Protein 2I4A (pdb70)

Sequence (107 aa):
SEHTLAVSDSSFDQDVLKASGLVLVDFWAEWCGPCKMIGPALGEIGKEFAGKVTVAKVNIDDNPETPNAYQVRSIPTLMLVRDGKVIDKKVGALPKSQLKAWVESAQ

CATH classification: 3.40.30.10

Foldseek 3Di:
DLLEEEAALVCCCVPPLVDAAKEKEWEDEPPDPLSVVCVVLSSVLSVVVPNNYHYYYYDCVRHVPVCVVVVPPDPRKIFIGHNNDTPDIDHTHDDSVVVNVVVVVVD

Solvent-accessible surface area: 5717 Å² total; per-residue (Å²): 114,85,66,53,73,100,5,41,32,105,34,11,68,126,38,2,50,136,26,105,40,12,1,0,0,3,0,57,0,111,163,6,34,65,6,101,144,7,16,85,12,0,6,66,0,0,139,79,30,76,37,134,2,28,0,0,66,0,20,35,82,112,14,86,122,9,12,118,70,42,114,30,205,60,23,4,4,0,0,1,1,80,112,28,138,58,78,62,81,66,105,24,50,52,73,59,82,94,1,47,55,18,3,89,83,18,199

Structure (mmCIF, N/CA/C/O backbone):
data_2I4A
#
_entry.id   2I4A
#
_cell.length_a   33.940
_cell.length_b   42.240
_cell.length_c   63.670
_cell.angle_alpha   90.00
_cell.angle_beta   90.00
_cell.angle_gamma   90.00
#
_symmetry.space_group_name_H-M   'P 21 21 21'
#
loop_
_entity.id
_entity.type
_entity.pdbx_description
1 polymer thioredoxin
2 non-polymer BETA-MERCAPTOETHANOL
3 water water
#
loop_
_atom_site.group_PDB
_atom_site.id
_atom_site.type_symbol
_atom_site.label_atom_id
_atom_site.label_alt_id
_atom_site.label_comp_id
_atom_site.label_asym_id
_atom_site.label_entity_id
_atom_site.label_seq_id
_atom_site.pdbx_PDB_ins_code
_atom_site.Cartn_x
_atom_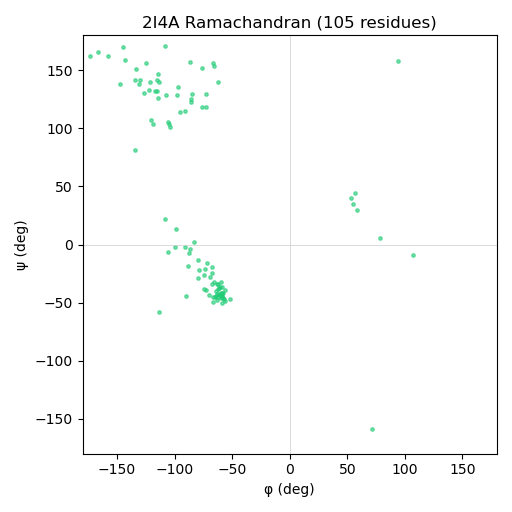site.Cartn_y
_atom_site.Cartn_z
_atom_site.occupancy
_atom_site.B_iso_or_equiv
_atom_site.auth_seq_id
_atom_site.auth_comp_id
_atom_site.auth_asym_id
_atom_site.auth_atom_id
_atom_site.pdbx_PDB_model_num
ATOM 1 N N . SER A 1 1 ? -6.619 13.871 9.891 1.00 15.03 1 SER A N 1
ATOM 2 C CA . SER A 1 1 ? -7.409 13.158 10.908 1.00 10.85 1 SER A CA 1
ATOM 3 C C . SER A 1 1 ? -7.515 11.694 10.552 1.00 9.74 1 SER A C 1
ATOM 4 O O . SER A 1 1 ? -7.074 11.288 9.466 1.00 12.16 1 SER A O 1
ATOM 7 N N . GLU A 1 2 ? -8.193 10.935 11.392 1.00 8.70 2 GLU A N 1
ATOM 8 C CA . GLU A 1 2 ? -8.359 9.504 11.204 1.00 8.77 2 GLU A CA 1
ATOM 9 C C . GLU A 1 2 ? -9.620 9.149 10.408 1.00 7.71 2 GLU A C 1
ATOM 10 O O . GLU A 1 2 ? -9.854 7.972 10.136 1.00 8.54 2 GLU A O 1
ATOM 16 N N . HIS A 1 3 ? -10.439 10.137 10.021 1.00 7.25 3 HIS A N 1
ATOM 17 C CA . HIS A 1 3 ? -11.573 9.865 9.150 1.00 7.49 3 HIS A CA 1
ATOM 18 C C . HIS A 1 3 ? -12.466 8.767 9.689 1.00 7.38 3 HIS A C 1
ATOM 19 O O . HIS A 1 3 ? -13.018 7.936 8.936 1.00 8.64 3 HIS A O 1
ATOM 26 N N . THR A 1 4 ? -12.663 8.792 11.019 1.00 7.66 4 THR A N 1
ATOM 27 C CA . THR A 1 4 ? -13.450 7.797 11.710 1.00 7.85 4 THR A CA 1
ATOM 28 C C . THR A 1 4 ? -14.702 8.427 12.302 1.00 6.98 4 THR A C 1
ATOM 29 O O . THR A 1 4 ? -14.649 9.390 13.068 1.00 7.14 4 THR A O 1
ATOM 35 N N . LEU A 1 5 ? -15.835 7.833 11.947 1.00 7.73 5 LEU A N 1
ATOM 36 C CA . LEU A 1 5 ? -17.158 8.276 12.270 1.00 7.99 5 LEU A CA 1
ATOM 37 C C . LEU A 1 5 ? -17.866 7.279 13.171 1.00 6.50 5 LEU A C 1
ATOM 38 O O . LEU A 1 5 ? -17.785 6.110 12.893 1.00 8.88 5 LEU A O 1
ATOM 43 N N . ALA A 1 6 ? -18.641 7.772 14.130 1.00 6.36 6 ALA A N 1
ATOM 44 C CA . ALA A 1 6 ? -19.581 6.951 14.880 1.00 6.45 6 ALA A CA 1
ATOM 45 C C . ALA A 1 6 ? -20.894 7.006 14.156 1.00 6.46 6 ALA A C 1
ATOM 46 O O . ALA A 1 6 ? -21.509 8.088 14.033 1.00 8.18 6 ALA A O 1
ATOM 48 N N . VAL A 1 7 ? -21.337 5.864 13.631 1.00 6.00 7 VAL A N 1
ATOM 49 C CA . VAL A 1 7 ? -22.530 5.764 12.796 1.00 6.23 7 VAL A CA 1
ATOM 50 C C . VAL A 1 7 ? -23.587 4.959 13.530 1.00 6.53 7 VAL A C 1
ATOM 51 O O . VAL A 1 7 ? -23.293 3.952 14.158 1.00 7.63 7 VAL A O 1
ATOM 55 N N . SER A 1 8 ? -24.857 5.386 13.422 1.00 6.72 8 SER A N 1
ATOM 56 C CA . SER A 1 8 ? -25.959 4.714 14.058 1.00 6.91 8 SER A CA 1
ATOM 57 C C . SER A 1 8 ? -26.809 4.001 13.027 1.00 6.68 8 SER A C 1
ATOM 58 O O . SER A 1 8 ? -26.713 4.217 11.814 1.00 7.16 8 SER A O 1
ATOM 61 N N . ASP A 1 9 ? -27.762 3.186 13.507 1.00 6.92 9 ASP A N 1
ATOM 62 C CA . ASP A 1 9 ? -28.748 2.576 12.597 1.00 7.15 9 ASP A CA 1
ATOM 63 C C . ASP A 1 9 ? -29.467 3.672 11.817 1.00 7.96 9 ASP A C 1
ATOM 64 O O . ASP A 1 9 ? -29.742 3.466 10.609 1.00 9.75 9 ASP A O 1
ATOM 69 N N . SER A 1 10 ? -29.799 4.787 12.418 1.00 8.26 10 SER A N 1
ATOM 70 C CA . SER A 1 10 ? -30.544 5.831 11.692 1.00 9.47 10 SER A CA 1
ATOM 71 C C . SER A 1 10 ? -29.689 6.598 10.712 1.00 8.87 10 SER A C 1
ATOM 72 O O . SER A 1 10 ? -30.242 7.078 9.700 1.00 12.18 10 SER A O 1
ATOM 75 N N . SER A 1 11 ? -28.396 6.707 10.910 1.00 7.97 11 SER A N 1
ATOM 76 C CA . SER A 1 11 ? -27.523 7.446 9.994 1.00 8.00 11 SER A CA 1
ATOM 77 C C . SER A 1 11 ? -26.760 6.602 9.008 1.00 7.66 11 SER A C 1
ATOM 78 O O . SER A 1 11 ? -26.092 7.148 8.168 1.00 8.19 11 SER A O 1
ATOM 81 N N . PHE A 1 12 ? -26.912 5.270 9.099 1.00 7.29 12 PHE A N 1
ATOM 82 C CA . PHE A 1 12 ? -26.126 4.393 8.255 1.00 7.60 12 PHE A CA 1
ATOM 83 C C . PHE A 1 12 ? -26.319 4.654 6.740 1.00 7.16 12 PHE A C 1
ATOM 84 O O . PHE A 1 12 ? -25.410 4.607 5.949 1.00 7.41 12 PHE A O 1
ATOM 92 N N . ASP A 1 13 ? -27.602 4.871 6.403 1.00 8.08 13 ASP A N 1
ATOM 93 C CA . ASP A 1 13 ? -27.899 5.107 4.970 1.00 8.84 13 ASP A CA 1
ATOM 94 C C . ASP A 1 13 ? -27.142 6.304 4.443 1.00 9.36 13 ASP A C 1
ATOM 95 O O . ASP A 1 13 ? -26.459 6.245 3.427 1.00 10.05 13 ASP A O 1
ATOM 100 N N . GLN A 1 14 ? -27.225 7.440 5.166 1.00 8.80 14 GLN A N 1
ATOM 101 C CA . GLN A 1 14 ? -26.519 8.627 4.740 1.00 9.43 14 GLN A CA 1
ATOM 102 C C . GLN A 1 14 ? -25.018 8.512 4.808 1.00 9.25 14 GLN A C 1
ATOM 103 O O . GLN A 1 14 ? -24.268 8.941 3.918 1.00 11.02 14 GLN A O 1
ATOM 109 N N . ASP A 1 15 ? -24.525 7.956 5.958 1.00 8.46 15 ASP A N 1
ATOM 110 C CA . ASP A 1 15 ? -23.114 8.004 6.265 1.00 7.83 15 ASP A CA 1
ATOM 111 C C . ASP A 1 15 ? -22.282 6.960 5.540 1.00 8.15 15 ASP A C 1
ATOM 112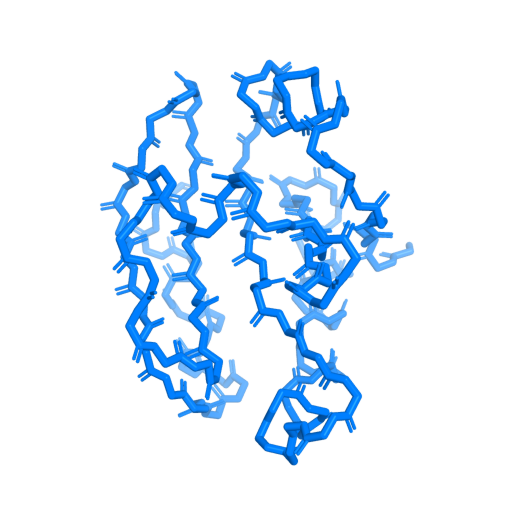 O O . ASP A 1 15 ? -21.072 7.125 5.330 1.00 8.77 15 ASP A O 1
ATOM 117 N N . VAL A 1 16 ? -22.945 5.808 5.233 1.00 7.53 16 VAL A N 1
ATOM 118 C CA . VAL A 1 16 ? -22.253 4.666 4.624 1.00 7.03 16 VAL A CA 1
ATOM 119 C C . VAL A 1 16 ? -22.785 4.444 3.201 1.00 7.21 16 VAL A C 1
ATOM 120 O O . VAL A 1 16 ? -22.027 4.438 2.240 1.00 8.44 16 VAL A O 1
ATOM 124 N N . LEU A 1 17 ? -24.089 4.219 3.081 1.00 7.42 17 LEU A N 1
ATOM 125 C CA . LEU A 1 17 ? -24.611 3.842 1.743 1.00 8.12 17 LEU A CA 1
ATOM 126 C C . LEU A 1 17 ? -24.552 4.977 0.758 1.00 8.25 17 LEU A C 1
ATOM 127 O O . LEU A 1 17 ? -24.444 4.698 -0.439 1.00 9.71 17 LEU A O 1
ATOM 132 N N . LYS A 1 18 ? -24.619 6.217 1.234 1.00 8.42 18 LYS A N 1
ATOM 133 C CA . LYS A 1 18 ? -24.556 7.427 0.382 1.00 8.54 18 LYS A CA 1
ATOM 134 C C . LYS A 1 18 ? -23.231 8.146 0.580 1.00 9.05 18 LYS A C 1
ATOM 135 O O . LYS A 1 18 ? -23.147 9.358 0.288 1.00 9.70 18 LYS A O 1
ATOM 141 N N . ALA A 1 19 ? -22.199 7.456 1.057 1.00 9.43 19 ALA A N 1
ATOM 142 C CA . ALA A 1 19 ? -20.917 8.020 1.173 1.00 9.63 19 ALA A CA 1
ATOM 143 C C . ALA A 1 19 ? -20.243 8.089 -0.247 1.00 10.80 19 ALA A C 1
ATOM 144 O O . ALA A 1 19 ? -20.465 7.225 -1.034 1.00 11.56 19 ALA A O 1
ATOM 146 N N . SER A 1 20 ? -19.366 9.061 -0.392 1.00 12.70 20 SER A N 1
ATOM 147 C CA . SER A 1 20 ? -18.410 9.047 -1.509 1.00 14.16 20 SER A CA 1
ATOM 148 C C . SER A 1 20 ? -17.193 8.223 -1.067 1.00 13.19 20 SER A C 1
ATOM 149 O O . SER A 1 20 ? -16.935 8.012 0.083 1.00 16.89 20 SER A O 1
ATOM 153 N N . GLY A 1 21 ? -16.526 7.752 -1.981 1.00 15.70 21 GLY A N 1
ATOM 154 C CA . GLY A 1 21 ? -15.302 7.002 -1.766 1.00 14.20 21 GLY A CA 1
ATOM 155 C C . GLY A 1 21 ? -15.595 5.580 -1.146 1.00 10.84 21 GLY A C 1
ATOM 156 O O . GLY A 1 21 ? -16.598 4.984 -1.288 1.00 18.78 21 GLY A O 1
ATOM 157 N N . LEU A 1 22 ? -14.593 5.055 -0.550 1.00 9.67 22 LEU A N 1
ATOM 158 C CA . LEU A 1 22 ? -14.593 3.707 0.033 1.00 8.07 22 LEU A CA 1
ATOM 159 C C . LEU A 1 22 ? -14.876 3.826 1.529 1.00 7.20 22 LEU A C 1
ATOM 160 O O . LEU A 1 22 ? -14.354 4.720 2.190 1.00 8.30 22 LEU A O 1
ATOM 165 N N . VAL A 1 23 ? -15.756 2.957 2.019 1.00 6.80 23 VAL A N 1
ATOM 166 C CA . VAL A 1 23 ? -16.108 2.934 3.445 1.00 6.65 23 VAL A CA 1
ATOM 167 C C . VAL A 1 23 ? -15.648 1.622 4.025 1.00 6.67 23 VAL A C 1
ATOM 168 O O . VAL A 1 23 ? -15.896 0.532 3.449 1.00 7.16 23 VAL A O 1
ATOM 172 N N . LEU A 1 24 ? -14.971 1.678 5.172 1.00 6.12 24 LEU A N 1
ATOM 173 C CA . LEU A 1 24 ? -14.630 0.517 5.987 1.00 6.18 24 LEU A CA 1
ATOM 174 C C . LEU A 1 24 ? -15.560 0.539 7.195 1.00 5.91 24 LEU A C 1
ATOM 175 O O . LEU A 1 24 ? -15.411 1.393 8.081 1.00 6.73 24 LEU A O 1
ATOM 184 N N . VAL A 1 25 ? -16.550 -0.340 7.197 1.00 6.07 25 VAL A N 1
ATOM 185 C CA . VAL A 1 25 ? -17.484 -0.468 8.307 1.00 6.00 25 VAL A CA 1
ATOM 186 C C . VAL A 1 25 ? -16.888 -1.366 9.333 1.00 5.68 25 VAL A C 1
ATOM 187 O O . VAL A 1 25 ? -16.422 -2.470 9.028 1.00 6.88 25 VAL A O 1
ATOM 191 N N . ASP A 1 26 ? -16.880 -0.912 10.600 1.00 5.87 26 ASP A N 1
ATOM 192 C CA . ASP A 1 26 ? -16.318 -1.643 11.752 1.00 5.78 26 ASP A CA 1
ATOM 193 C C . ASP A 1 26 ? -17.417 -1.912 12.757 1.00 5.48 26 ASP A C 1
ATOM 194 O O . ASP A 1 26 ? -17.831 -0.994 13.464 1.00 6.38 26 ASP A O 1
ATOM 199 N N . PHE A 1 27 ? -17.904 -3.152 12.796 1.00 5.54 27 PHE A N 1
ATOM 200 C CA . PHE A 1 27 ? -18.912 -3.539 13.794 1.00 5.55 27 PHE A CA 1
ATOM 201 C C . PHE A 1 27 ? -18.168 -3.948 15.075 1.00 6.06 27 PHE A C 1
ATOM 202 O O . PHE A 1 27 ? -17.328 -4.862 15.056 1.00 6.73 27 PHE A O 1
ATOM 210 N N . TRP A 1 28 ? -18.495 -3.263 16.166 1.00 5.76 28 TRP A N 1
ATOM 211 C CA . TRP A 1 28 ? -17.719 -3.394 17.399 1.00 5.73 28 TRP A CA 1
ATOM 212 C C . TRP A 1 28 ? -18.650 -3.300 18.595 1.00 5.61 28 TRP A C 1
ATOM 213 O O . TRP A 1 28 ? -19.805 -2.916 18.527 1.00 6.07 28 TRP A O 1
ATOM 224 N N . ALA A 1 29 ? -18.063 -3.617 19.784 1.00 6.09 29 ALA A N 1
ATOM 225 C CA . ALA A 1 29 ? -18.742 -3.369 21.051 1.00 6.61 29 ALA A CA 1
ATOM 226 C C . ALA A 1 29 ? -17.683 -3.294 22.132 1.00 7.30 29 ALA A C 1
ATOM 227 O O . ALA A 1 29 ? -16.556 -3.778 21.987 1.00 7.48 29 ALA A O 1
ATOM 229 N N . GLU A 1 30 ? -18.070 -2.711 23.290 1.00 8.09 30 GLU A N 1
ATOM 230 C CA . GLU A 1 30 ? -17.093 -2.474 24.365 1.00 9.78 30 GLU A CA 1
ATOM 231 C C . GLU A 1 30 ? -16.614 -3.821 24.973 1.00 10.47 30 GLU A C 1
ATOM 232 O O . GLU A 1 30 ? -15.508 -3.812 25.545 1.00 12.87 30 GLU A O 1
ATOM 238 N N . TRP A 1 31 ? -17.396 -4.872 24.870 1.00 10.39 31 TRP A N 1
ATOM 239 C CA . TRP A 1 31 ? -17.012 -6.181 25.419 1.00 10.78 31 TRP A CA 1
ATOM 240 C C . TRP A 1 31 ? -16.129 -6.940 24.490 1.00 10.92 31 TRP A C 1
ATOM 241 O O . TRP A 1 31 ? -15.751 -8.101 24.824 1.00 1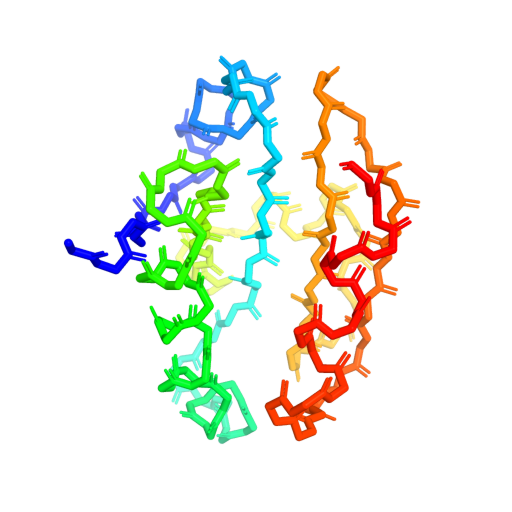3.02 31 TRP A O 1
ATOM 252 N N . CYS A 1 32 ? -15.746 -6.404 23.354 1.00 8.57 32 CYS A N 1
ATOM 253 C CA . CYS A 1 32 ? -15.007 -7.140 22.369 1.00 8.88 32 CYS A CA 1
ATOM 254 C C . CYS A 1 32 ? -13.541 -6.732 22.378 1.00 8.19 32 CYS A C 1
ATOM 255 O O . CYS A 1 32 ? -13.129 -5.686 21.830 1.00 9.04 32 CYS A O 1
ATOM 258 N N . GLY A 1 33 ? -12.698 -7.558 22.997 1.00 7.81 33 GLY A N 1
ATOM 259 C CA . GLY A 1 33 ? -11.277 -7.301 23.052 1.00 8.16 33 GLY A CA 1
ATOM 260 C C . GLY A 1 33 ? -10.613 -7.136 21.701 1.00 7.66 33 GLY A C 1
ATOM 261 O O . GLY A 1 33 ? -9.877 -6.163 21.472 1.00 8.36 33 GLY A O 1
ATOM 262 N N . PRO A 1 34 ? -10.873 -8.054 20.767 1.00 7.73 34 PRO A N 1
ATOM 263 C CA . PRO A 1 34 ? -10.232 -7.946 19.449 1.00 7.20 34 PRO A CA 1
ATOM 264 C C . PRO A 1 34 ? -10.606 -6.647 18.732 1.00 6.82 34 PRO A C 1
ATOM 265 O O . PRO A 1 34 ? -9.805 -6.092 17.983 1.00 8.21 34 PRO A O 1
ATOM 269 N N . CYS A 1 35 ? -11.854 -6.217 18.912 1.00 7.54 35 CYS A N 1
ATOM 270 C CA . CYS A 1 35 ? -12.279 -4.964 18.326 1.00 7.80 35 CYS A CA 1
ATOM 271 C C . CYS A 1 35 ? -11.424 -3.802 18.779 1.00 8.02 35 CYS A C 1
ATOM 272 O O . CYS A 1 35 ? -11.026 -2.910 18.028 1.00 9.26 35 CYS A O 1
ATOM 275 N N . LYS A 1 36 ? -11.188 -3.772 20.099 1.00 8.53 36 LYS A N 1
ATOM 276 C CA . LYS A 1 36 ? -10.373 -2.720 20.660 1.00 10.39 36 LYS A CA 1
ATOM 277 C C . LYS A 1 36 ? -8.908 -2.869 20.193 1.00 10.03 36 LYS A C 1
ATOM 278 O O . LYS A 1 36 ? -8.237 -1.844 19.976 1.00 12.48 36 LYS A O 1
ATOM 284 N N . MET A 1 37 ? -8.450 -4.077 20.023 1.00 8.89 37 MET A N 1
ATOM 285 C CA . MET A 1 37 ? -7.076 -4.307 19.547 1.00 10.00 37 MET A CA 1
ATOM 286 C C . MET A 1 37 ? -6.843 -3.763 18.179 1.00 9.76 37 MET A C 1
ATOM 287 O O . MET A 1 37 ? -5.745 -3.286 17.930 1.00 12.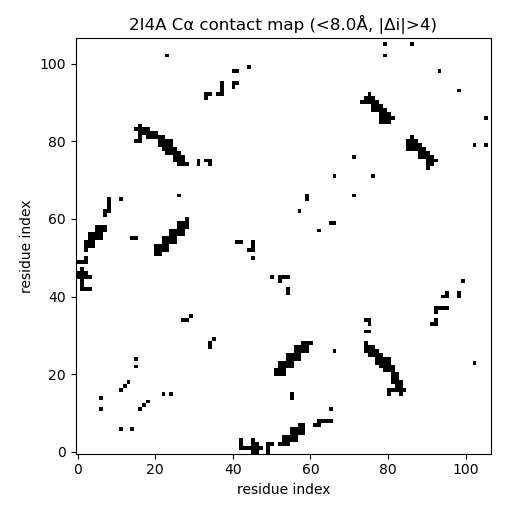37 37 MET A O 1
ATOM 295 N N . ILE A 1 38 ? -7.806 -3.854 17.274 1.00 8.13 38 ILE A N 1
ATOM 296 C CA . ILE A 1 38 ? -7.639 -3.362 15.891 1.00 8.08 38 ILE A CA 1
ATOM 297 C C . ILE A 1 38 ? -8.000 -1.885 15.752 1.00 8.09 38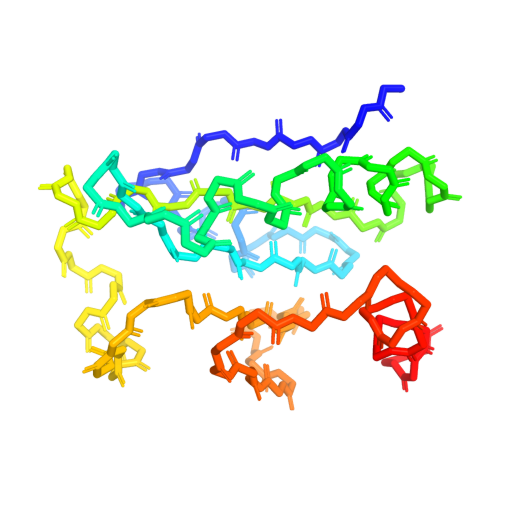 ILE A C 1
ATOM 298 O O . ILE A 1 38 ? -7.741 -1.298 14.709 1.00 8.18 38 ILE A O 1
ATOM 303 N N . GLY A 1 39 ? -8.552 -1.267 16.791 1.00 9.31 39 GLY A N 1
ATOM 304 C CA . GLY A 1 39 ? -8.970 0.141 16.666 1.00 11.79 39 GLY A CA 1
ATOM 305 C C . GLY A 1 39 ? -7.842 1.051 16.259 1.00 10.50 39 GLY A C 1
ATOM 306 O O . GLY A 1 39 ? -8.065 1.869 15.305 1.00 11.40 39 GLY A O 1
ATOM 307 N N . PRO A 1 40 ? -6.661 0.982 16.860 1.00 11.80 40 PRO A N 1
ATOM 308 C CA . PRO A 1 40 ? -5.620 1.905 16.446 1.00 12.80 40 PRO A CA 1
ATOM 309 C C . PRO A 1 40 ? -5.276 1.728 14.977 1.00 10.61 40 PRO A C 1
ATOM 310 O O . PRO A 1 40 ? -5.081 2.713 14.259 1.00 10.86 40 PRO A O 1
ATOM 314 N N . ALA A 1 41 ? -5.168 0.481 14.532 1.00 9.59 41 ALA A N 1
ATOM 315 C CA . ALA A 1 41 ? -4.866 0.201 13.133 1.00 9.82 41 ALA A CA 1
ATOM 316 C C . ALA A 1 41 ? -5.908 0.794 12.194 1.00 8.79 41 ALA A C 1
ATOM 317 O O . ALA A 1 41 ? -5.564 1.339 11.132 1.00 9.53 41 ALA A O 1
ATOM 319 N N . LEU A 1 42 ? -7.167 0.693 12.550 1.00 8.51 42 LEU A N 1
ATOM 320 C CA . LEU A 1 42 ? -8.203 1.266 11.709 1.00 8.83 42 LEU A CA 1
ATOM 321 C C . LEU A 1 42 ? -8.082 2.747 11.592 1.00 8.52 42 LEU A C 1
ATOM 322 O O . LEU A 1 42 ? -8.275 3.345 10.533 1.00 9.92 42 LEU A O 1
ATOM 327 N N . GLY A 1 43 ? -7.798 3.401 12.705 1.00 9.41 43 GLY A N 1
ATOM 328 C CA . GLY A 1 43 ? -7.586 4.865 12.679 1.00 9.83 43 GLY A CA 1
ATOM 329 C C . GLY A 1 43 ? -6.392 5.234 11.860 1.00 8.69 43 GLY A C 1
ATOM 330 O O . GLY A 1 43 ? -6.400 6.254 11.131 1.00 9.59 43 GLY A O 1
ATOM 331 N N . GLU A 1 44 ? -5.318 4.457 11.965 1.00 8.91 44 GLU A N 1
ATOM 332 C CA . GLU A 1 44 ? -4.148 4.682 11.163 1.00 9.52 44 GLU A CA 1
ATOM 333 C C . GLU A 1 44 ? -4.469 4.552 9.670 1.00 9.66 44 GLU A C 1
ATOM 334 O O . GLU A 1 44 ? -3.989 5.353 8.853 1.00 11.16 44 GLU A O 1
ATOM 340 N N . ILE A 1 45 ? -5.255 3.551 9.291 1.00 9.33 45 ILE A N 1
ATOM 341 C CA . ILE A 1 45 ? -5.708 3.429 7.907 1.00 10.97 45 ILE A CA 1
ATOM 342 C C . ILE A 1 45 ? -6.486 4.651 7.482 1.00 9.33 45 ILE A C 1
ATOM 343 O O . ILE A 1 45 ? -6.233 5.195 6.377 1.00 9.52 45 ILE A O 1
ATOM 349 N N . GLY A 1 46 ? -7.377 5.120 8.334 1.00 8.86 46 GLY A N 1
ATOM 350 C CA . GLY A 1 46 ? -8.118 6.323 7.980 1.00 8.94 46 GLY A CA 1
ATOM 351 C C . GLY A 1 46 ? -7.187 7.510 7.743 1.00 8.28 46 GLY A C 1
ATOM 352 O O . GLY A 1 46 ? -7.346 8.275 6.806 1.00 10.07 46 GLY A O 1
ATOM 353 N N . LYS A 1 47 ? -6.180 7.657 8.597 1.00 7.96 47 LYS A N 1
ATOM 354 C CA . LYS A 1 47 ? -5.217 8.749 8.413 1.00 8.72 47 LYS A CA 1
ATOM 355 C C . LYS A 1 47 ? -4.431 8.557 7.118 1.00 8.26 47 LYS A C 1
ATOM 356 O O . LYS A 1 47 ? -4.226 9.519 6.322 1.00 9.18 47 LYS A O 1
ATOM 362 N N . GLU A 1 48 ? -3.951 7.356 6.852 1.00 8.78 48 GLU A N 1
ATOM 363 C CA . GLU A 1 48 ? -3.075 7.095 5.763 1.00 9.27 48 GLU A CA 1
ATOM 364 C C . GLU A 1 48 ? -3.767 7.311 4.390 1.00 9.71 48 GLU A C 1
ATOM 365 O O . GLU A 1 48 ? -3.096 7.770 3.426 1.00 11.55 48 GLU A O 1
ATOM 371 N N . PHE A 1 49 ? -5.051 7.048 4.293 1.00 7.77 49 PHE A N 1
ATOM 372 C CA . PHE A 1 49 ? -5.771 7.252 3.053 1.00 7.96 49 PHE A CA 1
ATOM 373 C C . PHE A 1 49 ? -6.303 8.685 2.892 1.00 7.48 49 PHE A C 1
ATOM 374 O O . PHE A 1 49 ? -6.845 8.997 1.825 1.00 7.91 49 PHE A O 1
ATOM 382 N N . ALA A 1 50 ? -6.129 9.535 3.908 1.00 7.66 50 ALA A N 1
ATOM 383 C CA . ALA A 1 50 ? -6.264 11.008 3.771 1.00 8.65 50 ALA A CA 1
ATOM 384 C C . ALA A 1 50 ? -7.593 11.457 3.294 1.00 8.10 50 ALA A C 1
ATOM 385 O O . ALA A 1 50 ? -7.731 12.567 2.724 1.00 9.69 50 ALA A O 1
ATOM 387 N N . GLY A 1 51 ? -8.661 10.685 3.612 1.00 7.82 51 GLY A N 1
ATOM 388 C CA . GLY A 1 51 ? -10.020 11.021 3.270 1.00 8.11 51 GLY A CA 1
ATOM 389 C C . GLY A 1 51 ? -10.612 10.196 2.179 1.00 7.75 51 GLY A C 1
ATOM 390 O O . GLY A 1 51 ? -11.807 10.273 1.950 1.00 8.71 51 GLY A O 1
ATOM 391 N N . LYS A 1 52 ? -9.787 9.371 1.505 1.00 7.07 52 LYS A N 1
ATOM 392 C CA . LYS A 1 52 ? -10.298 8.479 0.489 1.00 7.64 52 LYS A CA 1
ATOM 393 C C . LYS A 1 52 ? -11.063 7.304 1.110 1.00 7.64 52 LYS A C 1
ATOM 394 O O . LYS A 1 52 ? -11.872 6.664 0.414 1.00 8.91 52 LYS A O 1
ATOM 400 N N . VAL A 1 53 ? -10.812 7.003 2.374 1.00 6.87 53 VAL A N 1
ATOM 401 C CA . VAL A 1 53 ? -11.498 5.935 3.116 1.00 6.96 53 VAL A CA 1
ATOM 402 C C . VAL A 1 53 ? -12.143 6.570 4.335 1.00 7.16 53 VAL A C 1
ATOM 403 O O . VAL A 1 53 ? -11.529 7.360 5.070 1.00 9.12 53 VAL A O 1
ATOM 407 N N . THR A 1 54 ? -13.385 6.231 4.560 1.00 7.20 54 THR A N 1
ATOM 408 C CA . THR A 1 54 ? -14.077 6.594 5.794 1.00 8.15 54 THR A CA 1
ATOM 409 C C . THR A 1 54 ? -14.229 5.346 6.648 1.00 6.90 54 THR A C 1
ATOM 410 O O . THR A 1 54 ? -14.697 4.327 6.119 1.00 7.53 54 THR A O 1
ATOM 414 N N . VAL A 1 55 ? -13.824 5.408 7.912 1.00 7.03 55 VAL A N 1
ATOM 415 C CA . VAL A 1 55 ? -14.014 4.295 8.846 1.00 6.62 55 VAL A CA 1
ATOM 416 C C . VAL A 1 55 ? -15.291 4.591 9.592 1.00 6.81 55 VAL A C 1
ATOM 417 O O . VAL A 1 55 ? -15.434 5.567 10.308 1.00 10.33 55 VAL A O 1
ATOM 421 N N . ALA A 1 56 ? -16.302 3.748 9.376 1.00 5.87 56 ALA A N 1
ATOM 422 C CA . ALA A 1 56 ? -17.633 3.897 9.958 1.00 5.78 56 ALA A CA 1
ATOM 423 C C . ALA A 1 56 ? -17.784 2.871 11.073 1.00 5.70 56 ALA A C 1
ATOM 424 O O . ALA A 1 56 ? -17.990 1.687 10.822 1.00 6.64 56 ALA A O 1
ATOM 426 N N . LYS A 1 57 ? -17.676 3.339 12.312 1.00 5.79 57 LYS A N 1
ATOM 427 C CA . LYS A 1 57 ? -17.807 2.482 13.487 1.00 6.17 57 LYS A CA 1
ATOM 428 C C . LYS A 1 57 ? -19.256 2.361 13.862 1.00 5.98 57 LYS A C 1
ATOM 429 O O . LYS A 1 57 ? -19.944 3.360 14.102 1.00 7.29 57 LYS A O 1
ATOM 435 N N . VAL A 1 58 ? -19.733 1.110 13.954 1.00 5.43 58 VAL A N 1
ATOM 436 C CA . VAL A 1 58 ? -21.108 0.797 14.300 1.00 5.93 58 VAL A CA 1
ATOM 437 C C . VAL A 1 58 ? -21.062 -0.064 15.573 1.00 5.63 58 VAL A C 1
ATOM 438 O O . VAL A 1 58 ? -20.691 -1.227 15.541 1.00 6.13 58 VAL A O 1
ATOM 442 N N . ASN A 1 59 ? -21.462 0.561 16.691 1.00 5.68 59 ASN A N 1
ATOM 443 C CA . ASN A 1 59 ? -21.520 -0.150 17.959 1.00 6.33 59 ASN A CA 1
ATOM 444 C C . ASN A 1 59 ? -22.766 -1.034 17.928 1.00 6.47 59 ASN A C 1
ATOM 445 O O . ASN A 1 59 ? -23.901 -0.547 17.839 1.00 7.35 59 ASN A O 1
ATOM 450 N N . ILE A 1 60 ? -22.561 -2.347 18.016 1.00 6.07 60 ILE A N 1
ATOM 451 C CA . ILE A 1 60 ? -23.665 -3.285 17.803 1.00 6.67 60 ILE A CA 1
ATOM 452 C C . ILE A 1 60 ? -24.564 -3.440 19.009 1.00 7.29 60 ILE A C 1
ATOM 453 O O . ILE A 1 60 ? -25.666 -3.986 18.886 1.00 9.14 60 ILE A O 1
ATOM 458 N N . ASP A 1 61 ? -24.133 -2.959 20.186 1.00 7.54 61 ASP A N 1
ATOM 459 C CA . ASP A 1 61 ? -25.025 -2.942 21.354 1.00 8.50 61 ASP A CA 1
ATOM 460 C C . ASP A 1 61 ? -26.044 -1.853 21.205 1.00 8.54 61 ASP A C 1
ATOM 461 O O . ASP A 1 61 ? -27.235 -2.016 21.554 1.00 12.69 61 ASP A O 1
ATOM 466 N N . ASP A 1 62 ? -25.654 -0.711 20.661 1.00 7.17 62 ASP A N 1
ATOM 467 C CA . ASP A 1 62 ? -26.558 0.440 20.521 1.00 7.39 62 ASP A CA 1
ATOM 468 C C . ASP A 1 62 ? -27.351 0.403 19.212 1.00 7.48 62 ASP A C 1
ATOM 469 O O . ASP A 1 62 ? -28.339 1.106 19.083 1.00 9.02 62 ASP A O 1
ATOM 474 N N . ASN A 1 63 ? -26.887 -0.391 18.233 1.00 7.03 63 ASN A N 1
ATOM 475 C CA . ASN A 1 63 ? -27.398 -0.372 16.853 1.00 6.86 63 ASN A CA 1
ATOM 476 C C . ASN A 1 63 ? -27.612 -1.786 16.402 1.00 7.51 63 ASN A C 1
ATOM 477 O O . ASN A 1 63 ? -26.771 -2.370 15.708 1.00 9.11 63 ASN A O 1
ATOM 482 N N . PRO A 1 64 ? -28.729 -2.411 16.764 1.00 7.99 64 PRO A N 1
ATOM 483 C CA . PRO A 1 64 ? -28.949 -3.809 16.382 1.00 8.99 64 PRO A CA 1
ATOM 484 C C . PRO A 1 64 ? -29.406 -3.984 14.943 1.00 7.69 64 PRO A C 1
ATOM 485 O O . PRO A 1 64 ? -29.273 -5.126 14.431 1.00 8.88 64 PRO A O 1
ATOM 489 N N . GLU A 1 65 ? -29.975 -2.979 14.318 1.00 7.18 65 GLU A N 1
ATOM 490 C CA . GLU A 1 65 ? -30.597 -3.219 13.000 1.00 7.05 65 GLU A CA 1
ATOM 491 C C . GLU A 1 65 ? -29.558 -3.485 11.926 1.00 6.80 65 GLU A C 1
ATOM 492 O O . GLU A 1 65 ? -29.749 -4.367 11.085 1.00 7.67 65 GLU A O 1
ATOM 498 N N . THR A 1 66 ? -28.498 -2.707 11.917 1.00 6.34 66 THR A N 1
ATOM 499 C CA . THR A 1 66 ? -27.490 -2.770 10.857 1.00 6.48 66 THR A CA 1
ATOM 500 C C . THR A 1 66 ? -26.727 -4.108 10.886 1.00 6.35 66 THR A C 1
ATOM 501 O O . THR A 1 66 ? -26.632 -4.764 9.840 1.00 6.63 66 THR A O 1
ATOM 505 N N . PRO A 1 67 ? -26.206 -4.565 12.036 1.00 6.77 67 PRO A N 1
ATOM 506 C CA . PRO A 1 67 ? -25.541 -5.879 12.007 1.00 7.15 67 PRO A CA 1
ATOM 507 C C . PRO A 1 67 ? -26.529 -6.990 11.623 1.00 7.21 67 PRO A C 1
ATOM 508 O O . PRO A 1 67 ? -26.135 -7.950 10.943 1.00 8.35 67 PRO A O 1
ATOM 512 N N . ASN A 1 68 ? -27.799 -6.878 12.017 1.00 7.42 68 ASN A N 1
ATOM 513 C CA . ASN A 1 68 ? -28.762 -7.884 11.578 1.00 7.98 68 ASN A CA 1
ATOM 514 C C . ASN A 1 68 ? -28.892 -7.860 10.055 1.00 7.37 68 ASN A C 1
ATOM 515 O O . ASN A 1 68 ? -28.889 -8.937 9.406 1.00 8.37 68 ASN A O 1
ATOM 520 N N . ALA A 1 69 ? -29.005 -6.686 9.433 1.00 7.08 69 ALA A N 1
ATOM 521 C CA . ALA A 1 69 ? -29.167 -6.582 8.000 1.00 8.05 69 ALA A CA 1
ATOM 522 C C . ALA A 1 69 ? -28.022 -7.220 7.263 1.00 7.44 69 ALA A C 1
ATOM 523 O O . ALA A 1 69 ? -28.214 -7.807 6.190 1.00 10.49 69 ALA A O 1
ATOM 525 N N . TYR A 1 70 ? -26.808 -7.099 7.808 1.00 6.38 70 TYR A N 1
ATOM 526 C CA . TYR A 1 70 ? -25.602 -7.596 7.138 1.00 7.17 70 TYR A CA 1
ATOM 527 C C . TYR A 1 70 ? -25.160 -8.968 7.669 1.00 7.68 70 TYR A C 1
ATOM 528 O O . TYR A 1 70 ? -24.047 -9.423 7.344 1.00 8.89 70 TYR A O 1
ATOM 537 N N . GLN A 1 71 ? -26.042 -9.618 8.410 1.00 7.67 71 GLN A N 1
ATOM 538 C CA . GLN A 1 71 ? -25.787 -11.018 8.859 1.00 8.60 71 GLN A CA 1
ATOM 539 C C . GLN A 1 71 ? -24.477 -11.104 9.626 1.00 8.76 71 GLN A C 1
ATOM 540 O O . GLN A 1 71 ? -23.661 -12.014 9.431 1.00 10.96 71 GLN A O 1
ATOM 546 N N . VAL A 1 72 ? -24.243 -10.143 10.527 1.00 7.87 72 VAL A N 1
ATOM 547 C CA . VAL A 1 72 ? -23.067 -10.169 11.379 1.00 7.87 72 VAL A CA 1
ATOM 548 C C . VAL A 1 72 ? -23.268 -11.268 12.419 1.00 9.36 72 VAL A C 1
ATOM 549 O O . VAL A 1 72 ? -24.204 -11.223 13.212 1.00 14.47 72 VAL A O 1
ATOM 553 N N . ARG A 1 73 ? -22.393 -12.277 12.418 1.00 8.54 73 ARG A N 1
ATOM 554 C CA . ARG A 1 73 ? -22.513 -13.469 13.257 1.00 9.79 73 ARG A CA 1
ATOM 555 C C . ARG A 1 73 ? -21.540 -13.488 14.408 1.00 9.76 73 ARG A C 1
ATOM 556 O O . ARG A 1 73 ? -21.587 -14.377 15.269 1.00 14.05 73 ARG A O 1
ATOM 564 N N . SER A 1 74 ? -20.626 -12.540 14.465 1.00 7.50 74 SER A N 1
ATOM 565 C CA . SER A 1 74 ? -19.624 -12.378 15.513 1.00 6.65 74 SER A CA 1
ATOM 566 C C . SER A 1 74 ? -18.920 -11.055 15.220 1.00 6.56 74 SER A C 1
ATOM 567 O O . SER A 1 74 ? -18.987 -10.585 14.071 1.00 7.64 74 SER A O 1
ATOM 570 N N . ILE A 1 75 ? -18.249 -10.523 16.200 1.00 6.20 75 ILE A N 1
ATOM 571 C CA . ILE A 1 75 ? -17.383 -9.368 15.988 1.00 6.38 75 ILE A CA 1
ATOM 572 C C . ILE A 1 75 ? -15.986 -9.678 16.475 1.00 6.55 75 ILE A C 1
ATOM 573 O O . ILE A 1 75 ? -15.788 -10.558 17.357 1.00 7.72 75 ILE A O 1
ATOM 578 N N . PRO A 1 76 ? -14.957 -8.996 15.962 1.00 6.81 76 PRO A N 1
ATOM 579 C CA . PRO A 1 76 ? -15.027 -7.964 14.895 1.00 6.89 76 PRO A CA 1
ATOM 580 C C . PRO A 1 76 ? -15.532 -8.515 13.591 1.00 6.79 76 PRO A C 1
ATOM 581 O O . PRO A 1 76 ? -15.145 -9.608 13.148 1.00 7.78 76 PRO A O 1
ATOM 585 N N . THR A 1 77 ? -16.377 -7.724 12.923 1.00 6.58 77 THR A N 1
ATOM 586 C CA . THR A 1 77 ? -16.647 -7.880 11.493 1.00 6.70 77 THR A CA 1
ATOM 587 C C . THR A 1 77 ? -16.405 -6.545 10.859 1.00 6.13 77 THR A C 1
ATOM 588 O O . THR A 1 77 ? -16.900 -5.517 11.318 1.00 6.61 77 THR A O 1
ATOM 592 N N . LEU A 1 78 ? -15.627 -6.593 9.779 1.00 6.12 78 LEU A N 1
ATOM 593 C CA . LEU A 1 78 ? -15.325 -5.419 8.967 1.00 5.76 78 LEU A CA 1
ATOM 594 C C . LEU A 1 78 ? -15.950 -5.625 7.599 1.00 5.73 78 LEU A C 1
ATOM 595 O O . LEU A 1 78 ? -15.994 -6.749 7.069 1.00 6.93 78 LEU A O 1
ATOM 600 N N . MET A 1 79 ? -16.393 -4.525 6.987 1.00 5.63 79 MET A N 1
ATOM 601 C CA . MET A 1 79 ? -16.917 -4.594 5.606 1.00 6.46 79 MET A CA 1
ATOM 602 C C . MET A 1 79 ? -16.325 -3.462 4.821 1.00 6.53 79 MET A C 1
ATOM 603 O O . MET A 1 79 ? -16.155 -2.353 5.300 1.00 10.08 79 MET A O 1
ATOM 608 N N . LEU A 1 80 ? -15.997 -3.739 3.570 1.00 6.70 80 LEU A N 1
ATOM 609 C CA . LEU A 1 80 ? -15.666 -2.672 2.586 1.00 7.11 80 LEU A CA 1
ATOM 610 C C . LEU A 1 80 ? -16.926 -2.409 1.772 1.00 7.71 80 LEU A C 1
ATOM 611 O O . LEU A 1 80 ? -17.550 -3.368 1.257 1.00 8.14 80 LEU A O 1
ATOM 616 N N . VAL A 1 81 ? -17.321 -1.123 1.682 1.00 7.04 81 VAL A N 1
ATOM 617 C CA . VAL A 1 81 ? -18.547 -0.723 1.006 1.00 7.00 81 VAL A CA 1
ATOM 618 C C . VAL A 1 81 ? -18.215 0.408 0.072 1.00 7.36 81 VAL A C 1
ATOM 619 O O . VAL A 1 81 ? -17.473 1.329 0.430 1.00 7.40 81 VAL A O 1
ATOM 623 N N . ARG A 1 82 ? -18.772 0.387 -1.139 1.00 7.63 82 ARG A N 1
ATOM 624 C CA . ARG A 1 82 ? -18.618 1.503 -2.083 1.00 8.14 82 ARG A CA 1
ATOM 625 C C . ARG A 1 82 ? -19.901 1.578 -2.913 1.00 8.50 82 ARG A C 1
ATOM 626 O O . ARG A 1 82 ? -20.439 0.526 -3.316 1.00 8.92 82 ARG A O 1
ATOM 634 N N . ASP A 1 83 ? -20.376 2.789 -3.147 1.00 8.86 83 ASP A N 1
ATOM 635 C CA . ASP A 1 83 ? -21.623 2.940 -3.921 1.00 10.77 83 ASP A CA 1
ATOM 636 C C . ASP A 1 83 ? -22.768 2.169 -3.350 1.00 10.48 83 ASP A C 1
ATOM 637 O O . 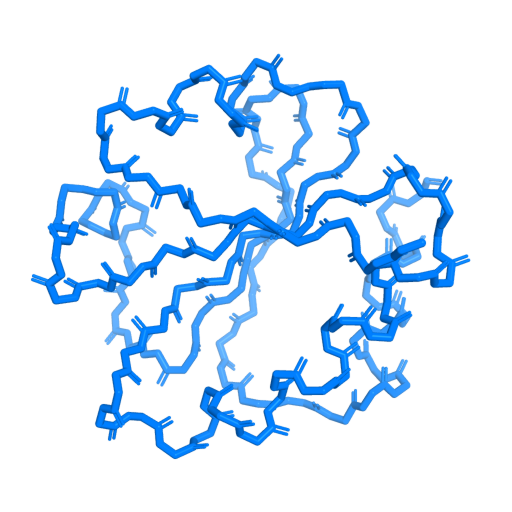ASP A 1 83 ? -23.663 1.665 -4.046 1.00 12.87 83 ASP A O 1
ATOM 642 N N . GLY A 1 84 ? -22.808 2.077 -2.032 1.00 9.80 84 GLY A N 1
ATOM 643 C CA . GLY A 1 84 ? -23.910 1.448 -1.349 1.00 10.85 84 GLY A CA 1
ATOM 644 C C . GLY A 1 84 ? -23.865 -0.114 -1.365 1.00 9.66 84 GLY A C 1
ATOM 645 O O . GLY A 1 84 ? -24.826 -0.720 -0.832 1.00 10.33 84 GLY A O 1
ATOM 646 N N . LYS A 1 85 ? -22.812 -0.693 -1.881 1.00 9.22 85 LYS A N 1
ATOM 647 C CA . LYS A 1 85 ? -22.702 -2.154 -2.045 1.00 9.45 85 LYS A CA 1
ATOM 648 C C . LYS A 1 85 ? -21.516 -2.689 -1.313 1.00 8.59 85 LYS A C 1
ATOM 649 O O . LYS A 1 85 ? -20.436 -2.109 -1.357 1.00 8.91 85 LYS A O 1
ATOM 655 N N . VAL A 1 86 ? -21.692 -3.846 -0.669 1.00 9.38 86 VAL A N 1
ATOM 656 C CA . VAL A 1 86 ? -20.608 -4.519 0.008 1.00 8.68 86 VAL A CA 1
ATOM 657 C C . VAL A 1 86 ? -19.690 -5.113 -1.043 1.00 9.25 86 VAL A C 1
ATOM 658 O O . VAL A 1 86 ? -20.117 -5.842 -1.953 1.00 12.81 86 VAL A O 1
ATOM 662 N N . ILE A 1 87 ? -18.413 -4.830 -0.908 1.00 8.37 87 ILE A N 1
ATOM 663 C CA . ILE A 1 87 ? -17.339 -5.397 -1.719 1.00 9.06 87 ILE A CA 1
ATOM 664 C C . ILE A 1 87 ? -16.805 -6.653 -1.086 1.00 9.35 87 ILE A C 1
ATOM 665 O O . ILE A 1 87 ? -16.570 -7.669 -1.765 1.00 12.06 87 ILE A O 1
ATOM 670 N N . ASP A 1 88 ? -16.581 -6.668 0.229 1.00 9.08 88 ASP A N 1
ATOM 671 C CA . ASP A 1 88 ? -16.048 -7.819 0.904 1.00 8.68 88 ASP A CA 1
ATOM 672 C C . ASP A 1 88 ? -16.227 -7.629 2.418 1.00 8.15 88 ASP A C 1
ATOM 673 O O . ASP A 1 88 ? -16.519 -6.507 2.888 1.00 8.44 88 ASP A O 1
ATOM 678 N N . LYS A 1 89 ? -16.056 -8.713 3.163 1.00 9.46 89 LYS A N 1
ATOM 679 C CA . LYS A 1 89 ? -16.158 -8.714 4.614 1.00 10.37 89 LYS A CA 1
ATOM 680 C C . LYS A 1 89 ? -14.985 -9.474 5.195 1.00 9.76 89 LYS A C 1
ATOM 681 O O . LYS A 1 89 ? -14.519 -10.463 4.540 1.00 12.80 89 LYS A O 1
ATOM 687 N N . LYS A 1 90 ? -14.562 -9.136 6.381 1.00 9.49 90 LYS A N 1
ATOM 688 C CA . LYS A 1 90 ? -13.567 -9.870 7.146 1.00 9.55 90 LYS A CA 1
ATOM 689 C C . LYS A 1 90 ? -14.130 -10.088 8.528 1.00 7.60 90 LYS A C 1
ATOM 690 O O . LYS A 1 90 ? -14.746 -9.202 9.108 1.00 9.36 90 LYS A O 1
ATOM 696 N N . VAL A 1 91 ? -13.873 -11.263 9.095 1.00 8.41 91 VAL A N 1
ATOM 697 C CA . VAL A 1 91 ? -14.246 -11.603 10.471 1.00 8.01 91 VAL A CA 1
ATOM 698 C C . VAL A 1 91 ? -12.996 -11.859 11.261 1.00 8.14 91 VAL A C 1
ATOM 699 O O . VAL A 1 91 ? -12.127 -12.610 10.813 1.00 9.89 91 VAL A O 1
ATOM 703 N N . GLY A 1 92 ? -12.889 -11.270 12.425 1.00 8.10 92 GLY A N 1
ATOM 704 C CA . GLY A 1 92 ? -11.745 -11.467 13.291 1.00 9.08 92 GLY A CA 1
ATOM 705 C C . GLY A 1 92 ? -10.675 -10.415 13.104 1.00 9.41 92 GLY A C 1
ATOM 706 O O . GLY A 1 92 ? -10.569 -9.774 12.061 1.00 12.04 92 GLY A O 1
ATOM 707 N N . ALA A 1 93 ? -9.830 -10.247 14.131 1.00 9.20 93 ALA A N 1
ATOM 708 C CA . ALA A 1 93 ? -8.747 -9.302 14.061 1.00 9.09 93 ALA A CA 1
ATOM 709 C C . ALA A 1 93 ? -7.726 -9.730 13.000 1.00 9.66 93 ALA A C 1
ATOM 710 O O . ALA A 1 93 ? -7.559 -10.908 12.686 1.00 11.78 93 ALA A O 1
ATOM 712 N N . LEU A 1 94 ? -7.017 -8.767 12.451 1.00 9.73 94 LEU A N 1
ATOM 713 C CA . LEU A 1 94 ? -5.872 -8.999 11.568 1.00 11.46 94 LEU A CA 1
ATOM 714 C C . LEU A 1 94 ? -4.853 -7.932 11.862 1.00 10.41 94 LEU A C 1
ATOM 715 O O . LEU A 1 94 ? -5.167 -6.844 12.325 1.00 10.63 94 LEU A O 1
ATOM 720 N N . PRO A 1 95 ? -3.579 -8.191 11.505 1.00 11.80 95 PRO A N 1
ATOM 721 C CA . PRO A 1 95 ? -2.513 -7.157 11.676 1.00 11.38 95 PRO A CA 1
ATOM 722 C C . PRO A 1 95 ? -2.729 -5.985 10.761 1.00 10.69 95 PRO A C 1
ATOM 723 O O . PRO A 1 95 ? -3.336 -6.135 9.659 1.00 10.91 95 PRO A O 1
ATOM 727 N N . LYS A 1 96 ? -2.162 -4.850 11.164 1.00 10.88 96 LYS A N 1
ATOM 728 C CA . LYS A 1 96 ? -2.293 -3.638 10.385 1.00 10.71 96 LYS A CA 1
ATOM 729 C C . LYS A 1 96 ? -1.916 -3.834 8.953 1.00 10.86 96 LYS A C 1
ATOM 730 O O . LYS A 1 96 ? -2.642 -3.337 8.049 1.00 11.11 96 LYS A O 1
ATOM 736 N N . SER A 1 97 ? -0.795 -4.481 8.648 1.00 11.46 97 SER A N 1
ATOM 737 C CA . SER A 1 97 ? -0.395 -4.568 7.213 1.00 12.38 97 SER A CA 1
ATOM 738 C C . SER A 1 97 ? -1.378 -5.338 6.368 1.00 11.36 97 SER A C 1
ATOM 739 O O . SER A 1 97 ? -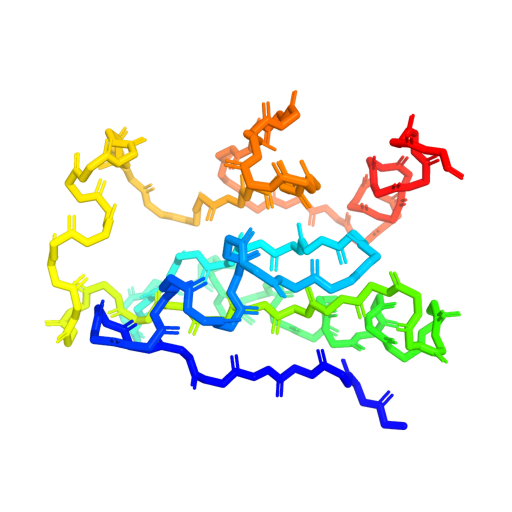1.589 -5.017 5.166 1.00 12.60 97 SER A O 1
ATOM 742 N N . GLN A 1 98 ? -1.993 -6.348 6.956 1.00 11.04 98 GLN A N 1
ATOM 743 C CA . GLN A 1 98 ? -2.985 -7.096 6.233 1.00 11.50 98 GLN A CA 1
ATOM 744 C C . GLN A 1 98 ? -4.276 -6.322 6.058 1.00 10.36 98 GLN A C 1
ATOM 745 O O . GLN A 1 98 ? -4.918 -6.389 4.996 1.00 11.73 98 GLN A O 1
ATOM 751 N N . LEU A 1 99 ? -4.686 -5.594 7.074 1.00 10.37 99 LEU A N 1
ATOM 752 C CA . LEU A 1 99 ? -5.836 -4.673 6.917 1.00 10.06 99 LEU A CA 1
ATOM 753 C C . LEU A 1 99 ? -5.600 -3.645 5.828 1.00 10.09 99 LEU A C 1
ATOM 754 O O . LEU A 1 99 ? -6.473 -3.373 4.993 1.00 10.56 99 LEU A O 1
ATOM 762 N N . LYS A 1 100 ? -4.407 -3.055 5.829 1.00 10.07 100 LYS A N 1
ATOM 763 C CA . LYS A 1 100 ? -4.103 -2.027 4.838 1.00 11.11 100 LYS A CA 1
ATOM 764 C C . LYS A 1 100 ? -4.119 -2.660 3.436 1.00 11.05 100 LYS A C 1
ATOM 765 O O . LYS A 1 100 ? -4.671 -2.027 2.516 1.00 11.63 100 LYS A O 1
ATOM 771 N N . ALA A 1 101 ? -3.519 -3.845 3.253 1.00 11.40 101 ALA A N 1
ATOM 772 C CA . ALA A 1 101 ? -3.506 -4.473 1.965 1.00 11.79 101 ALA A CA 1
ATOM 773 C C . ALA A 1 101 ? -4.905 -4.776 1.479 1.00 10.83 101 ALA A C 1
ATOM 774 O O . ALA A 1 101 ? -5.221 -4.667 0.272 1.00 12.04 101 ALA A O 1
ATOM 776 N N . TRP A 1 102 ? -5.769 -5.167 2.389 1.00 9.98 102 TRP A N 1
ATOM 777 C CA . TRP A 1 102 ? -7.181 -5.463 2.031 1.00 10.13 102 TRP A CA 1
ATOM 778 C C . TRP A 1 102 ? -7.845 -4.206 1.513 1.00 10.12 102 TRP A C 1
ATOM 779 O O . TRP A 1 102 ? -8.498 -4.202 0.458 1.00 11.01 102 TRP A O 1
ATOM 790 N N . VAL A 1 103 ? -7.696 -3.082 2.217 1.00 9.71 103 VAL A N 1
ATOM 791 C CA . VAL A 1 103 ? -8.273 -1.829 1.744 1.00 10.72 103 VAL A CA 1
ATOM 792 C C . VAL A 1 103 ? -7.725 -1.458 0.407 1.00 11.11 103 VAL A C 1
ATOM 793 O O . VAL A 1 103 ? -8.455 -1.038 -0.519 1.00 12.15 103 VAL A O 1
ATOM 797 N N . GLU A 1 104 ? -6.413 -1.548 0.216 1.00 11.83 104 GLU A N 1
ATOM 798 C CA . GLU A 1 104 ? -5.797 -1.222 -1.059 1.00 13.35 104 GLU A CA 1
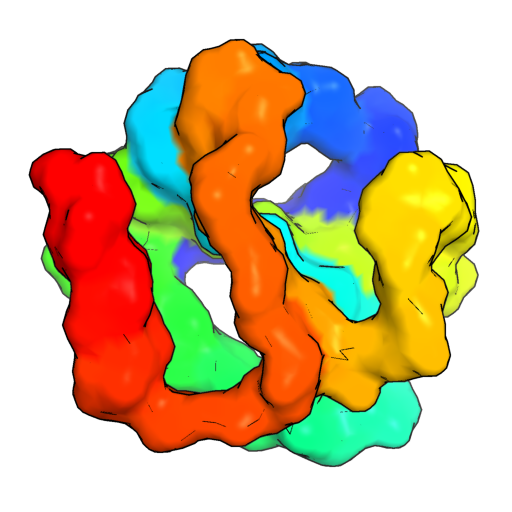ATOM 799 C C . GLU A 1 104 ? -6.298 -2.066 -2.197 1.00 13.62 104 GLU A C 1
ATOM 800 O O . GLU A 1 104 ? -6.380 -1.605 -3.365 1.00 15.19 104 GLU A O 1
ATOM 806 N N . SER A 1 105 ? -6.637 -3.315 -1.895 1.00 13.84 105 SER A N 1
ATOM 807 C CA . SER A 1 105 ? -7.052 -4.220 -2.937 1.00 14.94 105 SER A CA 1
ATOM 808 C C . SER A 1 105 ? -8.359 -3.807 -3.534 1.00 14.51 105 SER A C 1
ATOM 809 O O . SER A 1 105 ? -8.673 -4.298 -4.624 1.00 17.20 105 SER A O 1
ATOM 812 N N . ALA A 1 106 ? -9.145 -2.978 -2.857 1.00 13.77 106 ALA A N 1
ATOM 813 C CA . ALA A 1 106 ? -10.425 -2.531 -3.395 1.00 15.76 106 ALA A CA 1
ATOM 814 C C . ALA A 1 106 ? -10.218 -1.536 -4.545 1.00 18.55 106 ALA A C 1
ATOM 815 O O . ALA A 1 106 ? -11.072 -1.386 -5.410 1.00 21.08 106 ALA A O 1
ATOM 817 N N . GLN A 1 107 ? -8.997 -0.988 -4.671 1.00 19.31 107 GLN A N 1
ATOM 818 C CA . GLN A 1 107 ? -8.550 -0.043 -5.671 1.00 23.34 107 GLN A CA 1
ATOM 819 C C . GLN A 1 107 ? -8.912 1.431 -5.725 1.00 31.37 107 GLN A C 1
ATOM 820 O O . GLN A 1 107 ? -7.925 2.225 -5.817 1.00 37.88 107 GLN A O 1
#

Secondary structure (DSSP, 8-state):
---EEE--TTTHIIIIIT-SSEEEEEEE-TT-HHHHHHHHHHHHHHHHHTTSEEEEEEETTT--HHHHHTT--SSSEEEEEETTEEEEEEES---HHHHHHHHHHT-

B-factor: mean 13.6, std 8.46, range [5.43, 68.65]

Nearest PDB structures (foldseek):
  2i4a-assembly1_A  TM=1.009E+00  e=1.561E-23  Acetobacter aceti
  2eio-assembly4_D  TM=9.780E-01  e=1.338E-15  Escherichia coli
  3dxb-assembly2_D  TM=9.697E-01  e=1.427E-15  Escherichia coli O157:H7
  2tir-assembly1_A  TM=9.627E-01  e=1.102E-15  Escherichia coli
  5hr3-assembly2_B  TM=9.661E-01  e=1.734E-15  Escherichia coli

Radius of gyration: 12.3 Å; Cα contacts (8 Å, |Δi|>4): 196; chains: 1; bounding box: 30×27×31 Å